Protein AF-A0A2T7FDK3-F1 (afdb_monomer)

Solvent-accessible surface area (backbone atoms only — not comparable to full-atom values): 8944 Å² total; per-residue (Å²): 128,71,68,65,55,54,58,57,53,61,53,62,78,66,77,66,85,53,75,89,63,32,64,62,38,48,55,38,38,76,74,64,78,40,54,59,31,57,41,79,45,80,22,86,80,38,45,40,26,82,87,35,48,58,89,26,46,82,34,44,30,33,55,63,69,87,43,97,93,44,80,64,92,75,55,74,66,38,38,27,38,30,49,33,87,91,45,76,92,41,74,41,77,30,32,31,69,43,48,39,71,40,73,49,77,64,93,49,89,85,52,79,69,48,66,38,52,82,70,28,30,35,38,35,62,62,23,80,86,55,54,63,94,77,40,91,27,26,94,68,64,46,77,33,56,74,71,38,29,45,49,104

Structure (mmCIF, N/CA/C/O backbone):
data_AF-A0A2T7FDK3-F1
#
_entry.id   AF-A0A2T7FDK3-F1
#
loop_
_atom_site.group_PDB
_atom_site.id
_atom_site.type_symbol
_atom_site.label_atom_id
_atom_site.label_alt_id
_atom_site.label_comp_id
_atom_site.label_asym_id
_atom_site.label_entity_id
_atom_site.label_seq_id
_atom_site.pdbx_PDB_ins_code
_atom_site.Cartn_x
_atom_site.Cartn_y
_atom_site.Cartn_z
_atom_site.occupancy
_atom_site.B_iso_or_equiv
_atom_site.auth_seq_id
_atom_site.auth_comp_id
_atom_site.auth_asym_id
_atom_site.auth_atom_id
_atom_site.pdbx_PDB_model_num
ATOM 1 N N . MET A 1 1 ? -11.348 14.655 -29.334 1.00 36.81 1 MET A N 1
ATOM 2 C CA . MET A 1 1 ? -11.388 13.448 -28.470 1.00 36.81 1 MET A CA 1
ATOM 3 C C . MET A 1 1 ? -10.970 12.126 -29.135 1.00 36.81 1 MET A C 1
ATOM 5 O O . MET A 1 1 ? -10.692 11.197 -28.395 1.00 36.81 1 MET A O 1
ATOM 9 N N . ARG A 1 2 ? -10.864 11.979 -30.469 1.00 28.67 2 ARG A N 1
ATOM 10 C CA . ARG A 1 2 ? -10.559 10.662 -31.087 1.00 28.67 2 ARG A CA 1
ATOM 11 C C . ARG A 1 2 ? -9.069 10.305 -31.231 1.00 28.67 2 ARG A C 1
ATOM 13 O O . ARG A 1 2 ? -8.739 9.132 -31.308 1.00 28.67 2 ARG A O 1
ATOM 20 N N . TYR A 1 3 ? -8.166 11.285 -31.204 1.00 33.69 3 TYR A N 1
ATOM 21 C CA . TYR A 1 3 ? -6.731 11.050 -31.435 1.00 33.69 3 TYR A CA 1
ATOM 22 C C . TYR A 1 3 ? -6.008 10.411 -30.229 1.00 33.69 3 TYR A C 1
ATOM 24 O O . TYR A 1 3 ? -5.164 9.537 -30.393 1.00 33.69 3 TYR A O 1
ATOM 32 N N . SER 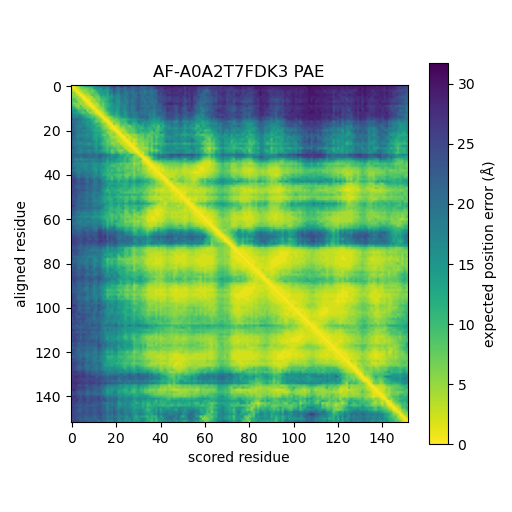A 1 4 ? -6.399 10.783 -29.004 1.00 39.50 4 SER A N 1
ATOM 33 C CA . SER A 1 4 ? -5.779 10.294 -27.756 1.00 39.50 4 SER A CA 1
ATOM 34 C C . SER A 1 4 ? -6.071 8.812 -27.471 1.00 39.50 4 SER A C 1
ATOM 36 O O . SER A 1 4 ? -5.193 8.076 -27.015 1.00 39.50 4 SER A O 1
ATOM 38 N N . ALA A 1 5 ? -7.280 8.349 -27.809 1.00 40.47 5 ALA A N 1
ATOM 39 C CA . ALA A 1 5 ? -7.666 6.952 -27.633 1.00 40.47 5 ALA A CA 1
ATOM 40 C C . ALA A 1 5 ? -6.875 6.029 -28.571 1.00 40.47 5 ALA A C 1
ATOM 42 O O . ALA A 1 5 ? -6.378 5.001 -28.131 1.00 40.47 5 ALA A O 1
ATOM 43 N N . VAL A 1 6 ? -6.687 6.428 -29.835 1.00 41.41 6 VAL A N 1
ATOM 44 C CA . VAL A 1 6 ? -5.997 5.604 -30.841 1.00 41.41 6 VAL A CA 1
ATOM 45 C C . VAL A 1 6 ? -4.508 5.464 -30.528 1.00 41.41 6 VAL A C 1
ATOM 47 O O . VAL A 1 6 ? -3.974 4.370 -30.660 1.00 41.41 6 VAL A O 1
ATOM 50 N N . VAL A 1 7 ? -3.838 6.522 -30.061 1.00 48.25 7 VAL A N 1
ATOM 51 C CA . VAL A 1 7 ? -2.410 6.451 -29.690 1.00 48.25 7 VAL A CA 1
ATOM 52 C C . VAL A 1 7 ? -2.202 5.611 -28.425 1.00 48.25 7 VAL A C 1
ATOM 54 O O . VAL A 1 7 ? -1.266 4.815 -28.369 1.00 48.25 7 VAL A O 1
ATOM 57 N N . SER A 1 8 ? -3.102 5.735 -27.443 1.00 45.25 8 SER A N 1
ATOM 58 C CA . SER A 1 8 ? -3.074 4.916 -26.223 1.00 45.25 8 SER A CA 1
ATOM 59 C C . SER A 1 8 ? -3.345 3.433 -26.520 1.00 45.25 8 SER A C 1
ATOM 61 O O . SER A 1 8 ? -2.637 2.574 -26.005 1.00 45.25 8 SER A O 1
ATOM 63 N N . PHE A 1 9 ? -4.293 3.127 -27.416 1.00 37.47 9 PHE A N 1
ATOM 64 C CA . PHE A 1 9 ? -4.577 1.756 -27.867 1.00 37.47 9 PHE A CA 1
ATOM 65 C C . PHE A 1 9 ? -3.435 1.145 -28.686 1.00 37.47 9 PHE A C 1
ATOM 67 O O . PHE A 1 9 ? -3.147 -0.040 -28.542 1.00 37.47 9 PHE A O 1
ATOM 74 N N . LYS A 1 10 ? -2.761 1.941 -29.530 1.00 32.81 10 LYS A N 1
ATOM 75 C CA . LYS A 1 10 ? -1.661 1.450 -30.376 1.00 32.81 10 LYS A CA 1
ATOM 76 C C . LYS A 1 10 ? -0.444 1.002 -29.561 1.00 32.81 10 LYS A C 1
ATOM 78 O O . LYS A 1 10 ? 0.243 0.087 -29.984 1.00 32.81 10 LYS A O 1
ATOM 83 N N . ARG A 1 11 ? -0.200 1.622 -28.398 1.00 44.84 11 ARG A N 1
ATOM 84 C CA . ARG A 1 11 ? 0.867 1.222 -27.462 1.00 44.84 11 ARG A CA 1
ATOM 85 C C . ARG A 1 11 ? 0.530 -0.032 -26.655 1.00 44.84 11 ARG A C 1
ATOM 87 O O . ARG A 1 11 ? 1.434 -0.780 -26.316 1.00 44.84 11 ARG A O 1
ATOM 94 N N . TYR A 1 12 ? -0.751 -0.273 -26.376 1.00 39.56 12 TYR A N 1
ATOM 95 C CA . TYR A 1 12 ? -1.196 -1.453 -25.627 1.00 39.56 12 TYR A CA 1
ATOM 96 C C . TYR A 1 12 ? -1.006 -2.766 -26.395 1.00 39.56 12 TYR A C 1
ATOM 98 O O . TYR A 1 12 ? -0.716 -3.790 -25.789 1.00 39.56 12 TYR A O 1
ATOM 106 N N . TYR A 1 13 ? -1.144 -2.734 -27.724 1.00 38.97 13 TYR A N 1
ATOM 107 C CA . TYR A 1 13 ? -0.977 -3.921 -28.571 1.00 38.97 13 TYR A CA 1
ATOM 108 C C . TYR A 1 13 ? 0.474 -4.413 -28.680 1.00 38.97 13 TYR A C 1
ATOM 110 O O . TYR A 1 13 ? 0.678 -5.567 -29.037 1.00 38.97 13 TYR A O 1
ATOM 118 N N . ASP A 1 14 ? 1.458 -3.562 -28.376 1.00 48.59 14 ASP A N 1
ATOM 119 C CA . ASP A 1 14 ? 2.884 -3.867 -28.566 1.00 48.59 14 ASP A CA 1
ATOM 120 C C . ASP A 1 14 ? 3.570 -4.372 -27.280 1.00 48.59 14 ASP A C 1
ATOM 122 O O . ASP A 1 14 ? 4.761 -4.656 -27.281 1.00 48.59 14 ASP A O 1
ATOM 126 N N . GLY A 1 15 ? 2.829 -4.483 -26.166 1.00 49.25 15 GLY A N 1
ATOM 127 C CA . GLY A 1 15 ? 3.257 -5.142 -24.922 1.00 49.25 15 GLY A CA 1
ATOM 128 C C . GLY A 1 15 ? 4.386 -4.471 -24.123 1.00 49.25 15 GLY A C 1
ATOM 129 O O . GLY A 1 15 ? 4.488 -4.701 -22.921 1.00 49.25 15 GLY A O 1
ATOM 130 N N . GLU A 1 16 ? 5.204 -3.610 -24.730 1.00 46.47 16 GLU A N 1
ATOM 131 C CA . GLU A 1 16 ? 6.387 -3.030 -24.090 1.00 46.47 16 GLU A CA 1
ATOM 132 C C . GLU A 1 16 ? 6.267 -1.515 -23.886 1.00 46.47 16 GLU A C 1
ATOM 134 O O . GLU A 1 16 ? 6.518 -0.697 -24.775 1.00 46.47 16 GLU A O 1
ATOM 139 N N . ILE A 1 17 ? 5.949 -1.109 -22.654 1.00 53.16 17 ILE A N 1
ATOM 140 C CA . ILE A 1 17 ? 6.094 0.288 -22.233 1.00 53.16 17 ILE A CA 1
ATOM 141 C C . ILE A 1 17 ? 7.553 0.512 -21.836 1.00 53.16 17 ILE A C 1
ATOM 143 O O . ILE A 1 17 ? 8.005 0.107 -20.766 1.00 53.16 17 ILE A O 1
ATOM 147 N N . ARG A 1 18 ? 8.314 1.177 -22.708 1.00 52.59 18 ARG A N 1
ATOM 148 C CA . ARG A 1 18 ? 9.739 1.457 -22.472 1.00 52.59 18 ARG A CA 1
ATOM 149 C C . ARG A 1 18 ? 9.919 2.464 -21.330 1.00 52.59 18 ARG A C 1
ATOM 151 O O . ARG A 1 18 ? 9.221 3.471 -21.277 1.00 52.59 18 ARG A O 1
ATOM 158 N N . TYR A 1 19 ? 10.929 2.266 -20.476 1.00 53.12 19 TYR A N 1
ATOM 159 C CA . TYR A 1 19 ? 11.225 3.107 -19.294 1.00 53.12 19 TYR A CA 1
ATOM 160 C C . TYR A 1 19 ? 11.218 4.626 -19.565 1.00 53.12 19 TYR A C 1
ATOM 162 O O . TYR A 1 19 ? 10.669 5.407 -18.789 1.00 53.12 19 TYR A O 1
ATOM 170 N N . ARG A 1 20 ? 11.774 5.066 -20.704 1.00 54.69 20 ARG A N 1
ATOM 171 C CA . ARG A 1 20 ? 11.816 6.491 -21.097 1.00 54.69 20 ARG A CA 1
ATOM 172 C C . ARG A 1 20 ? 10.434 7.100 -21.369 1.00 54.69 20 ARG A C 1
ATOM 174 O O . ARG A 1 20 ? 10.301 8.318 -21.383 1.00 54.69 20 ARG A O 1
ATOM 181 N N . GLU A 1 21 ? 9.418 6.273 -21.585 1.00 57.47 21 GLU A N 1
ATOM 182 C CA . GLU A 1 21 ? 8.053 6.690 -21.904 1.00 57.47 21 GLU A CA 1
ATOM 183 C C . GLU A 1 21 ? 7.173 6.841 -20.645 1.00 57.47 21 GLU A C 1
ATOM 185 O O . GLU A 1 21 ? 6.075 7.380 -20.740 1.00 57.47 21 GLU A O 1
ATOM 190 N N . ILE A 1 22 ? 7.670 6.438 -19.466 1.00 56.78 22 ILE A N 1
ATOM 191 C CA . ILE A 1 22 ? 6.927 6.402 -18.191 1.00 56.78 22 ILE A CA 1
ATOM 192 C C . ILE A 1 22 ? 6.906 7.767 -17.485 1.00 56.78 22 ILE A C 1
ATOM 194 O O . ILE A 1 22 ? 5.866 8.195 -16.979 1.00 56.78 22 ILE A O 1
ATOM 198 N N . ALA A 1 23 ? 8.029 8.493 -17.481 1.00 57.81 23 ALA A N 1
ATOM 199 C CA . ALA 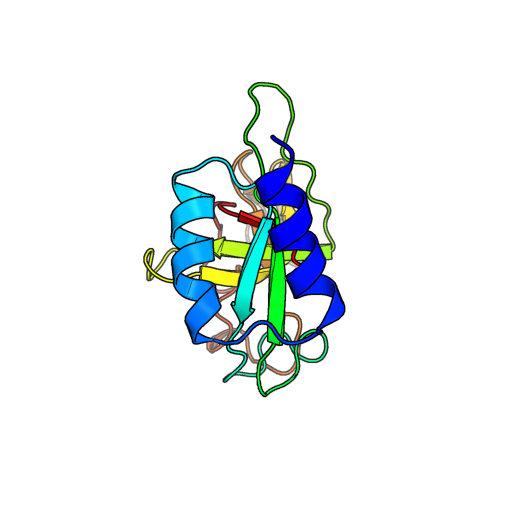A 1 23 ? 8.135 9.784 -16.791 1.00 57.81 23 ALA A CA 1
ATOM 200 C C . ALA A 1 23 ? 7.141 10.857 -17.305 1.00 57.81 23 ALA A C 1
ATOM 202 O O . ALA A 1 23 ? 6.493 11.503 -16.476 1.00 57.81 23 ALA A O 1
ATOM 203 N N . PRO A 1 24 ? 6.925 11.025 -18.629 1.00 56.91 24 PRO A N 1
ATOM 204 C CA . PRO A 1 24 ? 5.915 11.952 -19.148 1.00 56.91 24 PRO A CA 1
ATOM 205 C C . PRO A 1 24 ? 4.483 11.532 -18.779 1.00 56.91 24 PRO A C 1
ATOM 207 O O . PRO A 1 24 ? 3.640 12.381 -18.495 1.00 56.91 24 PRO A O 1
ATOM 210 N N . CYS A 1 25 ? 4.203 10.222 -18.728 1.00 56.91 25 CYS A N 1
ATOM 211 C CA . CYS A 1 25 ? 2.891 9.698 -18.344 1.00 56.91 25 CYS A CA 1
ATOM 212 C C . CYS A 1 25 ? 2.521 10.057 -16.901 1.00 56.91 25 CYS A C 1
ATOM 214 O O . CYS A 1 25 ? 1.368 10.400 -16.646 1.00 56.91 25 CYS A O 1
ATOM 216 N N . PHE A 1 26 ? 3.487 10.030 -15.980 1.00 59.41 26 PHE A N 1
ATOM 217 C CA . PHE A 1 26 ? 3.265 10.414 -14.585 1.00 59.41 26 PHE A CA 1
ATOM 218 C C . PHE A 1 26 ? 2.984 11.913 -14.424 1.00 59.41 26 PHE A C 1
ATOM 220 O O . PHE A 1 26 ? 2.071 12.289 -13.689 1.00 59.41 26 PHE A O 1
ATOM 227 N N . HIS A 1 27 ? 3.700 12.779 -15.148 1.00 56.28 27 HIS A N 1
ATOM 228 C CA . HIS A 1 27 ? 3.425 14.219 -15.137 1.00 56.28 27 HIS A CA 1
ATOM 229 C C . HIS A 1 27 ? 1.988 14.526 -15.600 1.00 56.28 27 HIS A C 1
ATOM 231 O O . HIS A 1 27 ? 1.255 15.246 -14.917 1.00 56.28 27 HIS A O 1
ATOM 237 N N . ASP A 1 28 ? 1.545 13.932 -16.711 1.00 58.81 28 ASP A N 1
ATOM 238 C CA . ASP A 1 28 ? 0.185 14.116 -17.242 1.00 58.81 28 ASP A CA 1
ATOM 239 C C . ASP A 1 28 ? -0.905 13.515 -16.335 1.00 58.81 28 ASP A C 1
ATOM 241 O O . ASP A 1 28 ? -2.033 14.005 -16.292 1.00 58.81 28 ASP A O 1
ATOM 245 N N . PHE A 1 29 ? -0.590 12.456 -15.591 1.00 61.44 29 PHE A N 1
ATOM 246 C CA . PHE A 1 29 ? -1.496 11.829 -14.625 1.00 61.44 29 PHE A CA 1
ATOM 247 C C . PHE A 1 29 ? -1.782 12.733 -13.415 1.00 61.44 29 PHE A C 1
ATOM 249 O O . PHE A 1 29 ? -2.920 12.835 -12.934 1.00 61.44 29 PHE A O 1
ATOM 256 N N . PHE A 1 30 ? -0.767 13.462 -12.944 1.00 59.38 30 PHE A N 1
ATOM 257 C CA . PHE A 1 30 ? -0.944 14.439 -11.872 1.00 59.38 30 PHE A CA 1
ATOM 258 C C . PHE A 1 30 ? -1.525 15.774 -12.365 1.00 59.38 30 PHE A C 1
ATOM 260 O O . PHE A 1 30 ? -2.339 16.348 -11.643 1.00 59.38 30 PHE A O 1
ATOM 267 N N . SER A 1 31 ? -1.196 16.226 -13.585 1.00 57.72 31 SER A N 1
ATOM 268 C CA . SER A 1 31 ? -1.535 17.577 -14.081 1.00 57.72 31 SER A CA 1
ATOM 269 C C . SER A 1 31 ? -2.663 17.671 -15.128 1.00 57.72 31 SER A C 1
ATOM 271 O O . SER A 1 31 ? -3.301 18.716 -15.213 1.00 57.72 31 SER A O 1
ATOM 273 N N . GLN A 1 32 ? -2.950 16.622 -15.915 1.00 53.19 32 GLN A N 1
ATOM 274 C CA . GLN A 1 32 ? -3.802 16.700 -17.124 1.00 53.19 32 GLN A CA 1
ATOM 275 C C . GLN A 1 32 ? -4.975 15.700 -17.163 1.00 53.19 32 GLN A C 1
ATOM 277 O O . GLN A 1 32 ? -5.458 15.329 -18.233 1.00 53.19 32 GLN A O 1
ATOM 282 N N . GLY A 1 33 ? -5.468 15.246 -16.008 1.00 58.28 33 GLY A N 1
ATOM 283 C CA . GLY A 1 33 ? -6.719 14.477 -15.942 1.00 58.28 33 GLY A CA 1
ATOM 284 C C . GLY A 1 33 ? -6.672 13.064 -16.545 1.00 58.28 33 GLY A C 1
ATOM 285 O O . GLY A 1 33 ? -7.724 12.443 -16.694 1.00 58.28 33 GLY A O 1
ATOM 286 N N . LYS A 1 34 ? -5.488 12.519 -16.872 1.00 63.69 34 LYS A N 1
ATOM 287 C CA . LYS A 1 34 ? -5.358 11.092 -17.212 1.00 63.69 34 LYS A CA 1
ATOM 288 C C . LYS A 1 34 ? -5.666 10.246 -15.974 1.00 63.69 34 LYS A C 1
ATOM 290 O O . LYS A 1 34 ? -5.086 10.453 -14.912 1.00 63.69 34 LYS A O 1
ATOM 295 N N . LEU A 1 35 ? -6.587 9.295 -16.129 1.00 68.75 35 LEU A N 1
ATOM 296 C CA . LEU A 1 35 ? -7.057 8.414 -15.054 1.00 68.75 35 LEU A CA 1
ATOM 297 C C . LEU A 1 35 ? -6.202 7.161 -14.884 1.00 68.75 35 LEU A C 1
ATOM 299 O O . LEU A 1 35 ? -6.394 6.443 -13.914 1.00 68.75 35 LEU A O 1
ATOM 303 N N . THR A 1 36 ? -5.282 6.884 -15.804 1.00 72.88 36 THR A N 1
ATOM 304 C CA . THR A 1 36 ? -4.401 5.714 -15.770 1.00 72.88 36 THR A CA 1
ATOM 305 C C . THR A 1 36 ? -3.019 6.091 -16.293 1.00 72.88 36 THR A C 1
ATOM 307 O O . THR A 1 36 ? -2.906 6.850 -17.261 1.00 72.88 36 THR A O 1
ATOM 310 N N . ALA A 1 37 ? -1.967 5.569 -15.671 1.00 74.31 37 ALA A N 1
ATOM 311 C CA . ALA A 1 37 ? -0.588 5.734 -16.110 1.00 74.31 37 ALA A CA 1
ATOM 312 C C . ALA A 1 37 ? 0.222 4.474 -15.815 1.00 74.31 37 ALA A C 1
ATOM 314 O O . ALA A 1 37 ? 0.023 3.825 -14.795 1.00 74.31 37 ALA A O 1
ATOM 315 N N . ALA A 1 38 ? 1.161 4.146 -16.697 1.00 76.19 38 ALA A N 1
ATOM 316 C CA . ALA A 1 38 ? 2.142 3.115 -16.403 1.00 76.19 38 ALA A CA 1
ATOM 317 C C . ALA A 1 38 ? 3.140 3.633 -15.363 1.00 76.19 38 ALA A C 1
ATOM 319 O O . ALA A 1 38 ? 3.587 4.776 -15.460 1.00 76.19 38 ALA A O 1
ATOM 320 N N . TYR A 1 39 ? 3.494 2.795 -14.396 1.00 78.69 39 TYR A N 1
ATOM 321 C CA . TYR A 1 39 ? 4.517 3.031 -13.385 1.00 78.69 39 TYR A CA 1
ATOM 322 C C . TYR A 1 39 ? 5.538 1.903 -13.443 1.00 78.69 39 TYR A C 1
ATOM 324 O O . TYR A 1 39 ? 5.170 0.735 -13.523 1.00 78.69 39 TYR A O 1
ATOM 332 N N . TRP A 1 40 ? 6.822 2.238 -13.370 1.00 82.19 40 TRP A N 1
ATOM 333 C CA . TRP A 1 40 ? 7.847 1.219 -13.192 1.00 82.19 40 TRP A CA 1
ATOM 334 C C . TRP A 1 40 ? 8.056 0.962 -11.702 1.00 82.19 40 TRP A C 1
ATOM 336 O O . TRP A 1 40 ? 8.589 1.813 -10.986 1.00 82.19 40 TRP A O 1
ATOM 346 N N . CYS A 1 41 ? 7.637 -0.212 -11.235 1.00 78.75 41 CYS A N 1
ATOM 347 C CA . CYS A 1 41 ? 7.871 -0.643 -9.868 1.00 78.75 41 CYS A CA 1
ATOM 348 C C . CYS A 1 41 ? 9.235 -1.330 -9.775 1.00 78.75 41 CYS A C 1
ATOM 350 O O . CYS A 1 41 ? 9.425 -2.436 -10.277 1.00 78.75 41 CYS A O 1
ATOM 352 N N . HIS A 1 42 ? 10.183 -0.683 -9.099 1.00 75.75 42 HIS A N 1
ATOM 353 C CA . HIS A 1 42 ? 11.440 -1.319 -8.721 1.00 75.75 42 HIS A CA 1
ATOM 354 C C . HIS A 1 42 ? 11.213 -2.234 -7.512 1.00 75.75 42 HIS A C 1
ATOM 356 O O . HIS A 1 42 ? 10.885 -1.747 -6.433 1.00 75.75 42 HIS A O 1
ATOM 362 N N . ASN A 1 43 ? 11.456 -3.539 -7.658 1.00 72.50 43 ASN A N 1
ATOM 363 C CA . ASN A 1 43 ? 11.302 -4.509 -6.568 1.00 72.50 43 ASN A CA 1
ATOM 364 C C . ASN A 1 43 ? 12.650 -5.010 -6.018 1.00 72.50 43 ASN A C 1
ATOM 366 O O . ASN A 1 43 ? 12.815 -6.181 -5.693 1.00 72.50 43 ASN A O 1
ATOM 370 N N . VAL A 1 44 ? 13.627 -4.106 -5.876 1.00 67.69 44 VAL A N 1
ATOM 371 C CA . VAL A 1 44 ? 15.025 -4.425 -5.498 1.00 67.69 44 VAL A CA 1
ATOM 372 C C . VAL A 1 44 ? 15.123 -5.225 -4.191 1.00 67.69 44 VAL A C 1
ATOM 374 O O . VAL A 1 44 ? 16.040 -6.019 -3.997 1.00 67.69 44 VAL A O 1
ATOM 377 N N . ARG A 1 45 ? 14.172 -5.022 -3.276 1.00 72.19 45 ARG A N 1
ATOM 378 C CA . ARG A 1 45 ? 14.126 -5.675 -1.960 1.00 72.19 45 ARG A CA 1
ATOM 379 C C . ARG A 1 45 ? 13.123 -6.823 -1.878 1.00 72.19 45 ARG A C 1
ATOM 381 O O . ARG A 1 45 ? 12.887 -7.327 -0.787 1.00 72.19 45 ARG A O 1
ATOM 388 N N . HIS A 1 46 ? 12.563 -7.243 -3.012 1.00 83.19 46 HIS A N 1
ATOM 389 C CA . HIS A 1 46 ? 11.576 -8.318 -3.098 1.00 83.19 46 HIS A CA 1
ATOM 390 C C . HIS A 1 46 ? 10.347 -8.079 -2.209 1.00 83.19 46 HIS A C 1
ATOM 392 O O . HIS A 1 46 ? 9.718 -9.034 -1.777 1.00 83.19 46 HIS A O 1
ATOM 398 N N . GLU A 1 47 ? 10.004 -6.826 -1.904 1.00 84.06 47 GLU A N 1
ATOM 399 C CA . GLU A 1 47 ? 8.948 -6.469 -0.946 1.00 84.06 47 GLU A CA 1
ATOM 400 C C . GLU A 1 47 ? 7.576 -6.960 -1.420 1.00 84.06 47 GLU A C 1
ATOM 402 O O . GLU A 1 47 ? 6.773 -7.439 -0.625 1.00 84.06 47 GLU A O 1
ATOM 407 N N . MET A 1 48 ? 7.333 -6.902 -2.729 1.00 86.62 48 MET A N 1
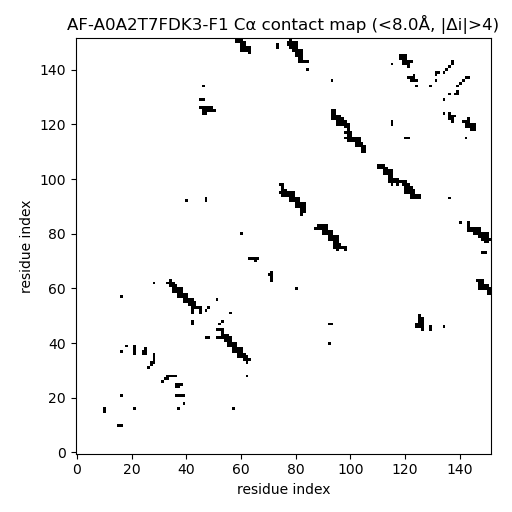ATOM 408 C CA . MET A 1 48 ? 6.073 -7.331 -3.336 1.00 86.62 48 MET A CA 1
ATOM 409 C C . MET A 1 48 ? 6.151 -8.723 -3.976 1.00 86.62 48 MET A C 1
ATOM 411 O O . MET A 1 48 ? 5.264 -9.085 -4.739 1.00 86.62 48 MET A O 1
ATOM 415 N N . ALA A 1 49 ? 7.192 -9.516 -3.701 1.00 86.62 49 ALA A N 1
ATOM 416 C CA . ALA A 1 49 ? 7.242 -10.897 -4.183 1.00 86.62 49 ALA A CA 1
ATOM 417 C C . ALA A 1 49 ? 6.199 -11.775 -3.447 1.00 86.62 49 ALA A C 1
ATOM 419 O O . ALA A 1 49 ? 6.027 -11.604 -2.240 1.00 86.62 49 ALA A O 1
ATOM 420 N N . PRO A 1 50 ? 5.516 -12.722 -4.124 1.00 84.88 50 PRO A N 1
ATOM 421 C CA . PRO A 1 50 ? 5.683 -13.110 -5.528 1.00 84.88 50 PRO A CA 1
ATOM 422 C C . PRO A 1 50 ? 4.866 -12.270 -6.526 1.00 84.88 50 PRO A C 1
ATOM 424 O O . PRO A 1 50 ? 5.042 -12.443 -7.726 1.00 84.88 50 PRO A O 1
ATOM 427 N N . THR A 1 51 ? 3.988 -11.379 -6.058 1.00 85.38 51 THR A N 1
ATOM 428 C CA . THR A 1 51 ? 3.089 -10.565 -6.900 1.00 85.38 51 THR A CA 1
ATOM 429 C C . THR A 1 51 ? 3.840 -9.737 -7.941 1.00 85.38 51 THR A C 1
ATOM 431 O O . THR A 1 51 ? 3.402 -9.619 -9.080 1.00 85.38 51 THR A O 1
ATOM 434 N N . ILE A 1 52 ? 4.991 -9.183 -7.563 1.00 83.56 52 ILE A N 1
ATOM 435 C CA . ILE A 1 52 ? 5.936 -8.528 -8.465 1.00 83.56 52 ILE A CA 1
ATOM 436 C C . ILE A 1 52 ? 7.249 -9.308 -8.389 1.00 83.56 52 ILE A C 1
ATOM 438 O O . ILE A 1 52 ? 7.759 -9.571 -7.297 1.00 83.56 52 ILE A O 1
ATOM 442 N N . HIS A 1 53 ? 7.812 -9.671 -9.541 1.00 78.62 53 HIS A N 1
ATOM 443 C CA . HIS A 1 53 ? 9.107 -10.351 -9.614 1.00 78.62 53 HIS A CA 1
ATOM 444 C C . HIS A 1 53 ? 10.249 -9.473 -9.070 1.00 78.62 53 HIS A C 1
ATOM 446 O O . HIS A 1 53 ? 10.110 -8.257 -8.935 1.00 78.62 53 HIS A O 1
ATOM 452 N N . SER A 1 54 ? 11.384 -10.093 -8.739 1.00 74.50 54 SER A N 1
ATOM 453 C CA . SER A 1 54 ? 12.595 -9.433 -8.214 1.00 74.50 54 SER A CA 1
ATOM 454 C C . SER A 1 54 ? 13.094 -8.286 -9.092 1.00 74.50 54 SER A C 1
ATOM 456 O O . SER A 1 54 ? 13.555 -7.259 -8.597 1.00 74.50 54 SER A O 1
ATOM 458 N N . ASP A 1 55 ? 12.936 -8.444 -10.402 1.00 80.19 55 ASP A N 1
ATOM 459 C CA . ASP A 1 55 ? 13.469 -7.526 -11.409 1.00 80.19 55 ASP A CA 1
ATOM 460 C C . ASP A 1 55 ? 12.574 -6.286 -11.592 1.00 80.19 55 ASP A C 1
ATOM 462 O O . ASP A 1 55 ? 12.904 -5.357 -12.331 1.00 80.19 55 ASP A O 1
ATOM 466 N N . GLY A 1 56 ? 11.459 -6.238 -10.854 1.00 82.38 56 GLY A N 1
ATOM 467 C CA . GLY A 1 56 ? 10.423 -5.228 -10.980 1.00 82.38 56 GLY A CA 1
ATOM 468 C C . GLY A 1 56 ? 9.397 -5.571 -12.055 1.00 82.38 56 GLY A C 1
ATOM 469 O O . GLY A 1 56 ? 9.419 -6.641 -12.660 1.00 82.38 56 GLY A O 1
ATOM 470 N N . ALA A 1 57 ? 8.463 -4.650 -12.265 1.00 83.12 57 ALA A N 1
ATOM 471 C CA . ALA A 1 57 ? 7.466 -4.750 -13.322 1.00 83.12 57 ALA A CA 1
ATOM 472 C C . ALA A 1 57 ? 6.970 -3.361 -13.733 1.00 83.12 57 ALA A C 1
ATOM 474 O O . ALA A 1 57 ? 6.916 -2.433 -12.917 1.00 83.12 57 ALA A O 1
ATOM 475 N N . ALA A 1 58 ? 6.556 -3.234 -14.993 1.00 83.44 58 ALA A N 1
ATOM 476 C CA . ALA A 1 58 ? 5.697 -2.137 -15.411 1.00 83.44 58 ALA A CA 1
ATOM 477 C C . ALA A 1 58 ? 4.264 -2.456 -14.966 1.00 83.44 58 ALA A C 1
ATOM 479 O O . ALA A 1 58 ? 3.704 -3.464 -15.387 1.00 83.44 58 ALA A O 1
ATOM 480 N N . ILE A 1 59 ? 3.683 -1.608 -14.121 1.00 83.38 59 ILE A N 1
ATOM 481 C CA . ILE A 1 59 ? 2.315 -1.759 -13.611 1.00 83.38 59 ILE A CA 1
ATOM 482 C C . ILE A 1 59 ? 1.434 -0.625 -14.126 1.00 83.3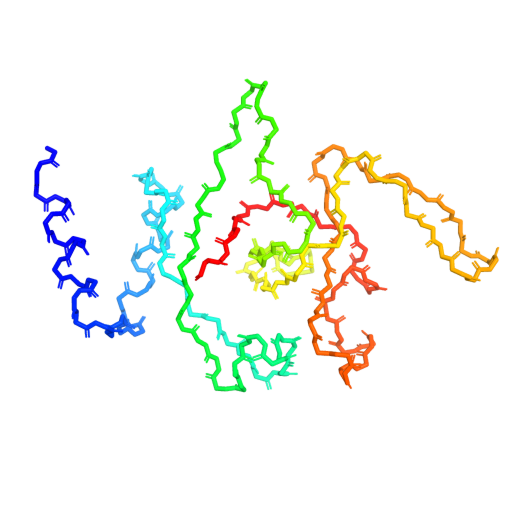8 59 ILE A C 1
ATOM 484 O O . ILE A 1 59 ? 1.904 0.506 -14.290 1.00 83.38 59 ILE A O 1
ATOM 488 N N . LEU A 1 60 ? 0.153 -0.901 -14.371 1.00 81.94 60 LEU A N 1
ATOM 489 C CA . LEU A 1 60 ? -0.803 0.136 -14.738 1.00 81.94 60 LEU A CA 1
ATOM 490 C C . LEU A 1 60 ? -1.477 0.680 -13.483 1.00 81.94 60 LEU A C 1
ATOM 492 O O . LEU A 1 60 ? -2.262 0.001 -12.839 1.00 81.94 60 LEU A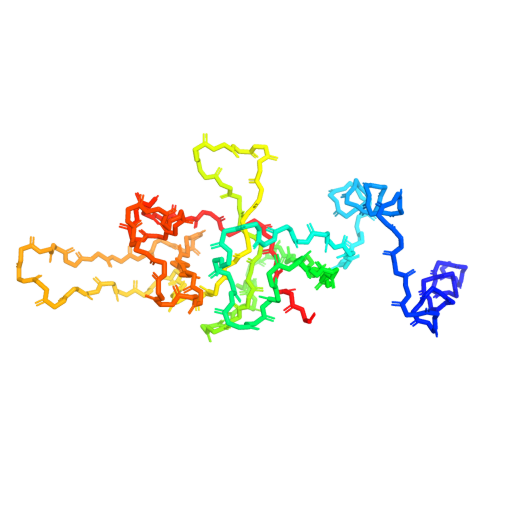 O 1
ATOM 496 N N . VAL A 1 61 ? -1.204 1.938 -13.165 1.00 81.50 61 VAL A N 1
ATOM 497 C CA . VAL A 1 61 ? -1.749 2.621 -11.994 1.00 81.50 61 VAL A CA 1
ATOM 498 C C . VAL A 1 61 ? -2.954 3.444 -12.408 1.00 81.50 61 VAL A C 1
ATOM 500 O O . VAL A 1 61 ? -2.855 4.333 -13.259 1.00 81.50 61 VAL A O 1
ATOM 503 N N . ARG A 1 62 ? -4.096 3.199 -11.770 1.00 80.31 62 ARG A N 1
ATOM 504 C CA . ARG A 1 62 ? -5.284 4.042 -11.918 1.00 80.31 62 ARG A CA 1
ATOM 505 C C . ARG A 1 62 ? -5.282 5.176 -10.887 1.00 80.31 62 ARG A C 1
ATOM 507 O O . ARG A 1 62 ? -4.848 5.020 -9.751 1.00 80.31 62 ARG A O 1
ATOM 514 N N . LYS A 1 63 ? -5.752 6.363 -11.271 1.00 75.19 63 LYS A N 1
ATOM 515 C CA . LYS A 1 63 ? -5.966 7.495 -10.367 1.00 75.19 63 LYS A CA 1
ATOM 516 C C . LYS A 1 63 ? -7.290 7.304 -9.669 1.00 75.19 63 LYS A C 1
ATOM 518 O O . LYS A 1 63 ? -8.325 7.128 -10.315 1.00 75.19 63 LYS A O 1
ATOM 523 N N . LEU A 1 64 ? -7.262 7.438 -8.355 1.00 72.56 64 LEU A N 1
ATOM 524 C CA . LEU A 1 64 ? -8.480 7.621 -7.603 1.00 72.56 64 LEU A CA 1
ATOM 525 C C . LEU A 1 64 ? -8.925 9.067 -7.698 1.00 72.56 64 LEU A C 1
ATOM 527 O O . LEU A 1 64 ? -8.201 9.982 -7.310 1.00 72.56 64 LEU A O 1
ATOM 531 N N . LEU A 1 65 ? -10.130 9.269 -8.212 1.00 65.94 65 LEU A N 1
ATOM 532 C CA . LEU A 1 65 ? -10.774 10.562 -8.108 1.00 65.94 65 LEU A CA 1
ATOM 533 C C . LEU A 1 65 ? -11.390 10.659 -6.720 1.00 65.94 65 LEU A C 1
ATOM 535 O O . LEU A 1 65 ? -12.311 9.913 -6.394 1.00 65.94 65 LEU A O 1
ATOM 539 N N . HIS A 1 66 ? -10.871 11.580 -5.916 1.00 59.78 66 HIS A N 1
ATOM 540 C CA . HIS A 1 66 ? -11.521 11.973 -4.679 1.00 59.78 66 HIS A CA 1
ATOM 541 C C . HIS A 1 66 ? -12.763 12.785 -5.058 1.00 59.78 66 HIS A C 1
ATOM 543 O O . HIS A 1 66 ? -12.654 13.935 -5.485 1.00 59.78 66 HIS A O 1
ATOM 549 N N . TYR A 1 67 ? -13.934 12.152 -5.013 1.00 52.50 67 TYR A N 1
ATOM 550 C CA . TYR A 1 67 ? -15.199 12.819 -5.293 1.00 52.50 67 TYR A CA 1
ATOM 551 C C . TYR A 1 67 ? -15.874 13.138 -3.957 1.00 52.50 67 TYR A C 1
ATOM 553 O O . TYR A 1 67 ? -16.035 12.222 -3.145 1.00 52.50 67 TYR A O 1
ATOM 561 N N . PRO A 1 68 ? -16.285 14.393 -3.702 1.00 46.53 68 PRO A N 1
ATOM 562 C CA . PRO A 1 68 ? -17.049 14.705 -2.504 1.00 46.53 68 PRO A CA 1
ATOM 563 C C . PRO A 1 68 ? -18.318 13.843 -2.529 1.00 46.53 68 PRO A C 1
ATOM 565 O O . PRO A 1 68 ? -19.126 13.956 -3.447 1.00 46.53 68 PRO A O 1
ATOM 568 N N . ASN A 1 69 ? -18.455 12.945 -1.549 1.00 47.62 69 ASN A N 1
ATOM 569 C CA . ASN A 1 69 ? -19.554 11.978 -1.374 1.00 47.62 69 ASN A CA 1
ATOM 570 C C . ASN A 1 69 ? -19.446 10.630 -2.113 1.00 47.62 69 ASN A C 1
ATOM 572 O O . ASN A 1 69 ? -20.408 9.864 -2.089 1.00 47.62 69 ASN A O 1
ATOM 576 N N . ASN A 1 70 ? -18.315 10.289 -2.735 1.00 50.84 70 ASN A N 1
ATOM 577 C CA . ASN A 1 70 ? -18.066 8.909 -3.164 1.00 50.84 70 ASN A CA 1
ATOM 578 C C . ASN A 1 70 ? -16.729 8.458 -2.576 1.00 50.84 70 ASN A C 1
ATOM 580 O O . ASN A 1 70 ? -15.687 8.896 -3.077 1.00 50.84 70 ASN A O 1
ATOM 584 N N . PRO A 1 71 ? -16.735 7.643 -1.502 1.00 54.62 71 PRO A N 1
ATOM 585 C CA . PRO A 1 71 ? -15.500 7.117 -0.967 1.00 54.62 71 PRO A CA 1
ATOM 586 C C . PRO A 1 71 ? -14.803 6.359 -2.085 1.00 54.62 71 PRO A C 1
ATOM 588 O O . PRO A 1 71 ? -15.395 5.577 -2.833 1.00 54.62 71 PRO A O 1
ATOM 591 N N . THR A 1 72 ? -13.532 6.671 -2.225 1.00 61.75 72 THR A N 1
ATOM 592 C CA . THR A 1 72 ? -12.612 6.025 -3.129 1.00 61.75 72 THR A CA 1
ATOM 593 C C . THR A 1 72 ? -12.794 4.511 -3.070 1.00 61.75 72 THR A C 1
ATOM 595 O O . THR A 1 72 ? -12.526 3.910 -2.035 1.00 61.75 72 THR A O 1
ATOM 598 N N . ARG A 1 73 ? -13.311 3.897 -4.145 1.00 69.81 73 ARG A N 1
ATOM 599 C CA . ARG A 1 73 ? -13.591 2.453 -4.178 1.00 69.81 73 ARG A CA 1
ATOM 600 C C . ARG A 1 73 ? -12.283 1.678 -4.307 1.00 69.81 73 ARG A C 1
ATOM 602 O O . ARG A 1 73 ? -11.877 1.340 -5.413 1.00 69.81 73 ARG A O 1
ATOM 609 N N . VAL A 1 74 ? -11.635 1.469 -3.171 1.00 77.00 74 VAL A N 1
ATOM 610 C CA . VAL A 1 74 ? -10.545 0.515 -2.976 1.00 77.00 74 VAL A CA 1
ATOM 611 C C . VAL A 1 74 ? -11.023 -0.558 -2.013 1.00 77.00 74 VAL A C 1
ATOM 613 O O . VAL A 1 74 ? -11.793 -0.274 -1.092 1.00 77.00 74 VAL A O 1
ATOM 616 N N . PHE A 1 75 ? -10.583 -1.786 -2.237 1.00 82.88 75 PHE A N 1
ATOM 617 C CA . PHE A 1 75 ? -10.947 -2.937 -1.428 1.00 82.88 75 PHE A CA 1
ATOM 618 C C . PHE A 1 75 ? -9.713 -3.506 -0.740 1.00 82.88 75 PHE A C 1
ATOM 620 O O . PHE A 1 75 ? -8.604 -3.475 -1.275 1.00 82.88 75 PHE A O 1
ATOM 627 N N . VAL A 1 76 ? -9.905 -4.037 0.468 1.00 86.94 76 VAL A N 1
ATOM 628 C CA . VAL A 1 76 ? -8.856 -4.801 1.152 1.00 86.94 76 VAL A CA 1
ATOM 629 C C . VAL A 1 76 ? -8.377 -5.911 0.217 1.00 86.94 76 VAL A C 1
ATOM 631 O O . VAL A 1 76 ? -9.182 -6.652 -0.344 1.00 86.94 76 VAL A O 1
ATOM 634 N N . GLY A 1 77 ? -7.062 -5.996 0.037 1.00 86.62 77 GLY A N 1
ATOM 635 C CA . GLY A 1 77 ? -6.415 -6.869 -0.932 1.00 86.62 77 GLY A CA 1
ATOM 636 C C . GLY A 1 77 ? -5.925 -6.162 -2.196 1.00 86.62 77 GLY A C 1
ATOM 637 O O . GLY A 1 77 ? -5.052 -6.721 -2.855 1.00 86.62 77 GLY A O 1
ATOM 638 N N . ASP A 1 78 ? -6.387 -4.951 -2.519 1.00 87.56 78 ASP A N 1
ATOM 639 C CA . ASP A 1 78 ? -5.895 -4.202 -3.683 1.00 87.56 78 ASP A CA 1
ATOM 640 C C . ASP A 1 78 ? -4.406 -3.847 -3.543 1.00 87.56 78 ASP A C 1
ATOM 642 O O . ASP A 1 78 ? -3.925 -3.529 -2.453 1.00 87.56 78 ASP A O 1
ATOM 646 N N . VAL A 1 79 ? -3.661 -3.847 -4.652 1.00 88.75 79 VAL A N 1
ATOM 647 C CA . VAL A 1 79 ? -2.273 -3.360 -4.681 1.00 88.75 79 VAL A CA 1
ATOM 648 C C . VAL A 1 79 ? -2.279 -1.868 -4.981 1.00 88.75 79 VAL A C 1
ATOM 650 O O . VAL A 1 79 ? -2.624 -1.459 -6.079 1.00 88.75 79 VAL A O 1
ATOM 653 N N . VAL A 1 80 ? -1.888 -1.038 -4.025 1.00 86.81 80 VAL A N 1
ATOM 654 C CA . VAL A 1 80 ? -1.988 0.422 -4.100 1.00 86.81 80 VAL A CA 1
ATOM 655 C C . VAL A 1 80 ? -0.619 1.089 -4.176 1.00 86.81 80 VAL A C 1
ATOM 657 O O . VAL A 1 80 ? 0.376 0.587 -3.647 1.00 86.81 80 VAL A O 1
ATOM 660 N N . LEU A 1 81 ? -0.580 2.258 -4.819 1.00 85.94 81 LEU A N 1
ATOM 661 C CA . LEU A 1 81 ? 0.590 3.127 -4.858 1.00 85.94 81 LEU A CA 1
ATOM 662 C C . LEU A 1 81 ? 0.439 4.231 -3.799 1.00 85.94 81 LEU A C 1
ATOM 664 O O . LEU A 1 81 ? -0.276 5.215 -3.991 1.00 85.94 81 LEU A O 1
ATOM 668 N N . VAL A 1 82 ? 1.133 4.087 -2.673 1.00 81.06 82 VAL A N 1
ATOM 669 C CA . VAL A 1 82 ? 1.069 5.033 -1.550 1.00 81.06 82 VAL A CA 1
ATOM 670 C C . VAL A 1 82 ? 2.269 5.966 -1.526 1.00 81.06 82 VAL A C 1
ATOM 672 O O . VAL A 1 82 ? 3.368 5.619 -1.955 1.00 81.06 82 VAL A O 1
ATOM 675 N N . ARG A 1 83 ? 2.077 7.178 -1.005 1.00 79.25 83 ARG A N 1
ATOM 676 C CA . ARG A 1 83 ? 3.174 8.128 -0.806 1.00 79.25 83 ARG A CA 1
ATOM 677 C C . ARG A 1 83 ? 3.974 7.723 0.427 1.00 79.25 83 ARG A C 1
ATOM 679 O O . ARG A 1 83 ? 3.390 7.462 1.472 1.00 79.25 83 ARG A O 1
ATOM 686 N N . ASN A 1 84 ? 5.301 7.703 0.332 1.00 78.56 84 ASN A N 1
ATOM 687 C CA . ASN A 1 84 ? 6.138 7.401 1.487 1.00 78.56 84 ASN A CA 1
ATOM 688 C C . ASN A 1 84 ? 6.102 8.578 2.491 1.00 78.56 84 ASN A C 1
ATOM 690 O O . ASN A 1 84 ? 6.494 9.687 2.119 1.00 78.56 84 ASN A O 1
ATOM 694 N N . PRO A 1 85 ? 5.690 8.368 3.756 1.00 73.19 85 PRO A N 1
ATOM 695 C CA . PRO A 1 85 ? 5.602 9.437 4.749 1.00 73.19 85 PRO A CA 1
ATOM 696 C C . PRO A 1 85 ? 6.977 9.992 5.147 1.00 73.19 85 PRO A C 1
ATOM 698 O O . PRO A 1 85 ? 7.101 11.181 5.425 1.00 73.19 85 PRO A O 1
ATOM 701 N N . LYS A 1 86 ? 8.036 9.168 5.118 1.00 77.94 86 LYS A N 1
ATOM 702 C CA . LYS A 1 86 ? 9.414 9.598 5.423 1.00 77.94 86 LYS A CA 1
ATOM 703 C C . LYS A 1 86 ? 10.077 10.323 4.260 1.00 77.94 86 LYS A C 1
ATOM 705 O O . LYS A 1 86 ? 10.912 11.195 4.469 1.00 77.94 86 LYS A O 1
ATOM 710 N N . THR A 1 87 ? 9.738 9.937 3.032 1.00 77.56 87 THR A N 1
ATOM 711 C CA . THR A 1 87 ? 10.296 10.544 1.819 1.00 77.56 87 THR A CA 1
ATOM 712 C C . THR A 1 87 ? 9.181 10.861 0.826 1.00 77.56 87 THR A C 1
ATOM 714 O O . THR A 1 87 ? 8.922 10.091 -0.095 1.00 77.56 87 THR A O 1
ATOM 717 N N . PRO A 1 88 ? 8.514 12.018 0.975 1.00 71.19 88 PRO A N 1
ATOM 718 C CA . PRO A 1 88 ? 7.298 12.339 0.229 1.00 71.19 88 PRO A CA 1
ATOM 719 C C . PRO A 1 88 ? 7.478 12.460 -1.295 1.00 71.19 88 PRO A C 1
ATOM 721 O O . PRO A 1 88 ? 6.487 12.604 -2.011 1.00 71.19 88 PRO A O 1
ATOM 724 N N . SER A 1 89 ? 8.716 12.455 -1.796 1.00 71.06 89 SER A N 1
ATOM 725 C CA . SER A 1 89 ? 9.072 12.384 -3.220 1.00 71.06 89 SER A CA 1
ATOM 726 C C . SER A 1 89 ? 9.027 10.962 -3.795 1.00 71.06 89 SER A C 1
ATOM 728 O O . SER A 1 89 ? 9.088 10.800 -5.012 1.00 71.06 89 SER A O 1
ATOM 730 N N . HIS A 1 90 ? 8.934 9.938 -2.944 1.00 75.81 90 HIS A N 1
ATOM 731 C CA . HIS A 1 90 ? 8.914 8.533 -3.331 1.00 75.81 90 HIS A CA 1
ATOM 732 C C . HIS A 1 90 ? 7.556 7.894 -3.047 1.00 75.81 90 HIS A C 1
ATOM 734 O O . HIS A 1 90 ? 6.877 8.204 -2.065 1.00 75.81 90 HIS A O 1
ATOM 740 N N . TYR A 1 91 ? 7.187 6.963 -3.920 1.00 79.88 91 TYR A N 1
ATOM 741 C CA . TYR A 1 91 ? 5.987 6.153 -3.790 1.00 79.88 91 TYR A CA 1
ATOM 742 C C . TYR A 1 91 ? 6.373 4.709 -3.479 1.00 79.88 91 TYR A C 1
ATOM 744 O O . TYR A 1 91 ? 7.437 4.244 -3.889 1.00 79.88 91 TYR A O 1
ATOM 752 N N . LEU A 1 92 ? 5.509 4.016 -2.748 1.00 84.88 92 LEU A N 1
ATOM 753 C CA . LEU A 1 92 ? 5.637 2.607 -2.406 1.00 84.88 92 LEU A CA 1
ATOM 754 C C . LEU A 1 92 ? 4.455 1.853 -3.004 1.00 84.88 92 LEU A C 1
ATOM 756 O O . LEU A 1 92 ? 3.326 2.334 -2.960 1.00 84.88 92 LEU A O 1
ATOM 760 N N . VAL A 1 93 ? 4.716 0.662 -3.530 1.00 86.62 93 VAL A N 1
ATOM 761 C CA . VAL A 1 93 ? 3.672 -0.267 -3.972 1.00 86.62 93 VAL A CA 1
ATOM 762 C C . VAL A 1 93 ? 3.443 -1.272 -2.854 1.00 86.62 93 VAL A C 1
ATOM 764 O O . VAL A 1 93 ? 4.405 -1.899 -2.404 1.00 86.62 93 VAL A O 1
ATOM 767 N N . ARG A 1 94 ? 2.208 -1.379 -2.360 1.00 89.56 94 ARG A N 1
ATOM 768 C CA . ARG A 1 94 ? 1.847 -2.209 -1.199 1.00 89.56 94 ARG A CA 1
ATOM 769 C C . ARG A 1 94 ? 0.448 -2.788 -1.344 1.00 89.56 94 ARG A C 1
ATOM 771 O O . ARG A 1 94 ? -0.384 -2.203 -2.027 1.00 89.56 94 ARG A O 1
ATOM 778 N N . ARG A 1 95 ? 0.167 -3.899 -0.667 1.00 90.31 95 ARG A N 1
ATOM 779 C CA . ARG A 1 95 ? -1.184 -4.450 -0.570 1.00 90.31 95 ARG A CA 1
ATOM 780 C C . ARG A 1 95 ? -1.970 -3.756 0.532 1.00 90.31 95 ARG A C 1
ATOM 782 O O . ARG A 1 95 ? -1.476 -3.575 1.642 1.00 90.31 95 ARG A O 1
ATOM 789 N N . LEU A 1 96 ? -3.199 -3.373 0.224 1.00 90.06 96 LEU A N 1
ATOM 790 C CA . LEU A 1 96 ? -4.120 -2.746 1.155 1.00 90.06 96 LEU A CA 1
ATOM 791 C C . LEU A 1 96 ? -4.622 -3.781 2.166 1.00 90.06 96 LEU A C 1
ATOM 793 O O . LEU A 1 96 ? -5.243 -4.770 1.785 1.00 90.06 96 LEU A O 1
ATOM 797 N N . GLY A 1 97 ? -4.342 -3.563 3.448 1.00 89.25 97 GLY A N 1
ATOM 798 C CA . GLY A 1 97 ? -4.782 -4.423 4.549 1.00 89.25 97 GLY A CA 1
ATOM 799 C C . GLY A 1 97 ? -6.042 -3.911 5.245 1.00 89.25 97 GLY A C 1
ATOM 800 O O . GLY A 1 97 ? -6.874 -4.712 5.656 1.00 89.25 97 GLY A O 1
ATOM 801 N N . ALA A 1 98 ? -6.204 -2.590 5.347 1.00 88.81 98 ALA A N 1
ATOM 802 C CA . ALA A 1 98 ? -7.392 -1.959 5.919 1.00 88.81 98 ALA A CA 1
ATOM 803 C C . ALA A 1 98 ? -7.582 -0.528 5.393 1.00 88.81 98 ALA A C 1
ATOM 805 O O . ALA A 1 98 ? -6.646 0.101 4.889 1.00 88.81 98 ALA A O 1
ATOM 806 N N . ILE A 1 99 ? -8.805 -0.019 5.524 1.00 86.12 99 ILE A N 1
ATOM 807 C CA . ILE A 1 99 ? -9.224 1.324 5.104 1.00 86.12 99 ILE A CA 1
ATOM 808 C C . ILE A 1 99 ? -9.793 2.103 6.294 1.00 86.12 99 ILE A C 1
ATOM 810 O O . ILE A 1 99 ? -10.048 1.529 7.351 1.00 86.12 99 ILE A O 1
ATOM 814 N N . GLY A 1 100 ? -9.996 3.408 6.123 1.00 84.25 100 GLY A N 1
ATOM 815 C CA . GLY A 1 100 ? -10.594 4.265 7.143 1.00 84.25 100 GLY A CA 1
ATOM 816 C C . GLY A 1 100 ? -11.886 3.697 7.741 1.00 84.25 100 GLY A C 1
ATOM 817 O O . GLY A 1 100 ? -12.729 3.148 7.031 1.00 84.25 100 GLY A O 1
ATOM 818 N N . GLY A 1 101 ? -12.023 3.828 9.059 1.00 85.75 101 GLY A N 1
ATOM 819 C CA . GLY A 1 101 ? -13.115 3.257 9.846 1.00 85.75 101 GLY A CA 1
ATOM 820 C C . GLY A 1 101 ? -12.876 1.821 10.326 1.00 85.75 101 GLY A C 1
ATOM 821 O O . GLY A 1 101 ? -13.623 1.355 11.182 1.00 85.75 101 GLY A O 1
ATOM 822 N N . CYS A 1 102 ? -11.847 1.123 9.832 1.00 85.12 102 CYS A N 1
ATOM 823 C CA . CYS A 1 102 ? -11.442 -0.162 10.399 1.00 85.12 102 CYS A CA 1
ATOM 824 C C . CYS A 1 102 ? -10.737 0.032 11.749 1.00 8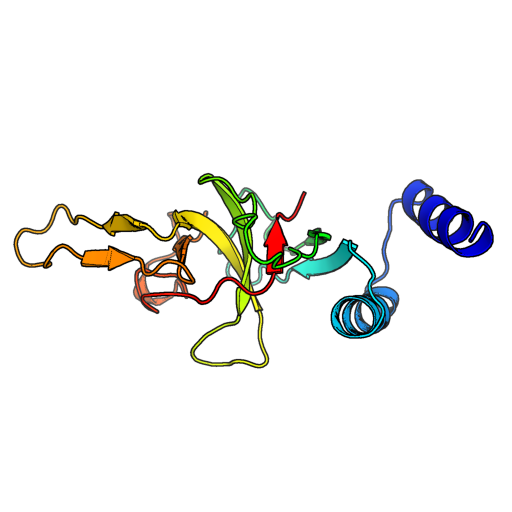5.12 102 CYS A C 1
ATOM 826 O O . CYS A 1 102 ? -9.860 0.890 11.884 1.00 85.12 102 CYS A O 1
ATOM 828 N N . GLU A 1 103 ? -11.101 -0.799 12.724 1.00 90.31 103 GLU A N 1
ATOM 829 C CA . GLU A 1 103 ? -10.370 -0.950 13.980 1.00 90.31 103 GLU A CA 1
ATOM 830 C C . GLU A 1 103 ? -9.200 -1.916 13.776 1.00 90.31 103 GLU A C 1
ATOM 832 O O . GLU A 1 103 ? -9.361 -3.024 13.258 1.00 90.31 103 GLU A O 1
ATOM 837 N N . MET A 1 104 ? -8.013 -1.472 14.166 1.00 88.62 104 MET A N 1
ATOM 838 C CA . MET A 1 104 ? -6.778 -2.232 14.115 1.00 88.62 104 MET A CA 1
ATOM 839 C C . MET A 1 104 ? -6.533 -2.843 15.488 1.00 88.62 104 MET A C 1
ATOM 841 O O . MET A 1 104 ? -6.446 -2.128 16.485 1.00 88.62 104 MET A O 1
ATOM 845 N N . VAL A 1 105 ? -6.415 -4.168 15.523 1.00 88.94 105 VAL A N 1
ATOM 846 C CA . VAL A 1 105 ? -6.231 -4.942 16.753 1.00 88.94 105 VAL A CA 1
ATOM 847 C C . VAL A 1 105 ? -5.002 -5.831 16.598 1.00 88.94 105 VAL A C 1
ATOM 849 O O . VAL A 1 105 ? -4.828 -6.487 15.568 1.00 88.94 105 VAL A O 1
ATOM 852 N N . SER A 1 106 ? -4.147 -5.840 17.617 1.00 86.62 106 SER A N 1
ATOM 853 C CA . SER A 1 106 ? -2.978 -6.716 17.704 1.00 86.62 106 SER A CA 1
ATOM 854 C C . SER A 1 106 ? -3.303 -7.961 18.525 1.00 86.62 106 SER A C 1
ATOM 856 O O . SER A 1 106 ? -4.206 -7.964 19.359 1.00 86.62 106 SER A O 1
ATOM 858 N N . THR A 1 107 ? -2.543 -9.030 18.305 1.00 88.00 107 THR A N 1
ATOM 859 C CA . THR A 1 107 ? -2.553 -10.196 19.200 1.00 88.00 107 THR A CA 1
ATOM 860 C C . THR A 1 107 ? -1.679 -9.988 20.437 1.00 88.00 107 THR A C 1
ATOM 862 O O . THR A 1 107 ? -1.748 -10.800 21.355 1.00 88.00 107 THR A O 1
ATOM 865 N N . ASP A 1 108 ? -0.819 -8.964 20.449 1.00 88.00 108 ASP A N 1
ATOM 866 C CA . ASP A 1 108 ? -0.065 -8.570 21.642 1.00 88.00 108 ASP A CA 1
ATOM 867 C C . ASP A 1 108 ? -0.957 -7.700 22.535 1.00 88.00 108 ASP A C 1
ATOM 869 O O . ASP A 1 108 ? -1.440 -6.652 22.115 1.00 88.00 108 ASP A O 1
ATOM 873 N N . GLU A 1 109 ? -1.161 -8.132 23.779 1.00 87.12 109 GLU A N 1
ATOM 874 C CA . GLU A 1 109 ? -1.996 -7.437 24.766 1.00 87.12 109 GLU A CA 1
ATOM 875 C C . GLU A 1 109 ? -1.456 -6.050 25.149 1.00 87.12 109 GLU A C 1
ATOM 877 O O . GLU A 1 109 ? -2.176 -5.252 25.746 1.00 87.12 109 GLU A O 1
ATOM 882 N N . LYS A 1 110 ? -0.184 -5.760 24.850 1.00 89.31 110 LYS A N 1
ATOM 883 C CA . LYS A 1 110 ? 0.441 -4.461 25.133 1.00 89.31 110 LYS A CA 1
ATOM 884 C C . LYS A 1 110 ? 0.131 -3.399 24.086 1.00 89.31 110 LYS A C 1
ATOM 886 O O . LYS A 1 110 ? 0.335 -2.219 24.366 1.00 89.31 110 LYS A O 1
ATOM 891 N N . ASP A 1 111 ? -0.296 -3.810 22.899 1.00 85.62 111 ASP A N 1
ATOM 892 C CA . ASP A 1 111 ? -0.608 -2.889 21.817 1.00 85.62 111 ASP A CA 1
ATOM 893 C C . ASP A 1 111 ? -2.049 -2.392 21.981 1.00 85.62 111 ASP A C 1
ATOM 895 O O . ASP A 1 111 ? -3.003 -3.171 21.974 1.00 85.62 111 ASP A O 1
ATOM 899 N N . GLU A 1 112 ? -2.219 -1.077 22.109 1.00 88.44 112 GLU A N 1
ATOM 900 C CA . GLU A 1 112 ? -3.547 -0.473 22.196 1.00 88.44 112 GLU A CA 1
ATOM 901 C C . GLU A 1 112 ? -4.255 -0.507 20.827 1.00 88.44 112 GLU A C 1
ATOM 903 O O . GLU A 1 112 ? -3.668 -0.090 19.820 1.00 88.44 112 GLU A O 1
ATOM 908 N N . PRO A 1 113 ? -5.520 -0.963 20.760 1.00 90.00 113 PRO A N 1
ATOM 909 C CA . PRO A 1 113 ? -6.321 -0.864 19.548 1.00 90.00 113 PRO A CA 1
ATOM 910 C C . PRO A 1 113 ? -6.544 0.588 19.125 1.00 90.00 113 PRO A C 1
ATOM 912 O O . PRO A 1 113 ? -6.695 1.485 19.957 1.00 90.00 113 PRO A O 1
ATOM 915 N N . PHE A 1 114 ? -6.636 0.821 17.819 1.00 89.75 114 PHE A N 1
ATOM 916 C CA . PHE A 1 114 ? -6.935 2.144 17.273 1.00 89.75 114 PHE A CA 1
ATOM 917 C C . PHE 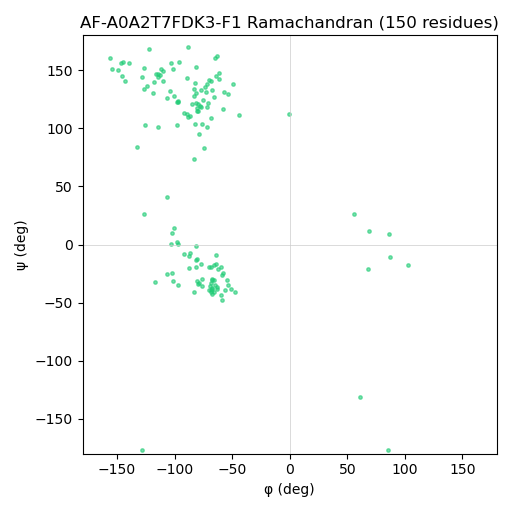A 1 114 ? -7.785 2.050 16.009 1.00 89.75 114 PHE A C 1
ATOM 919 O O . PHE A 1 114 ? -7.780 1.043 15.307 1.00 89.75 114 PHE A O 1
ATOM 926 N N . VAL A 1 115 ? -8.509 3.122 15.691 1.00 89.19 115 VAL A N 1
ATOM 927 C CA . VAL A 1 115 ? -9.351 3.204 14.489 1.00 89.19 115 VAL A CA 1
ATOM 928 C C . VAL A 1 115 ? -8.667 4.077 13.446 1.00 89.19 115 VAL A C 1
ATOM 930 O O . VAL A 1 115 ? -8.232 5.188 13.750 1.00 89.19 115 VAL A O 1
ATOM 933 N N . LEU A 1 116 ? -8.596 3.594 12.205 1.00 87.00 116 LEU A N 1
ATOM 934 C CA . LEU A 1 116 ? -8.063 4.374 11.088 1.00 87.00 116 LEU A CA 1
ATOM 935 C C . LEU A 1 116 ? -8.984 5.554 10.766 1.00 87.00 116 LEU A C 1
ATOM 937 O O . LEU A 1 116 ? -10.195 5.377 10.600 1.00 87.00 116 LEU A O 1
ATOM 941 N N . ALA A 1 117 ? -8.417 6.751 10.605 1.00 83.31 117 ALA A N 1
ATOM 942 C CA . ALA A 1 117 ? -9.183 7.901 10.141 1.00 83.31 117 ALA A CA 1
ATOM 943 C C . ALA A 1 117 ? -9.682 7.696 8.698 1.00 83.31 117 ALA A C 1
ATOM 945 O O . ALA A 1 117 ? -9.160 6.881 7.939 1.00 83.31 117 ALA A O 1
ATOM 946 N N . HIS A 1 118 ? -10.706 8.453 8.299 1.00 78.12 118 HIS A N 1
ATOM 947 C CA . HIS A 1 118 ? -11.394 8.282 7.012 1.00 78.12 118 HIS A CA 1
ATOM 948 C C . HIS A 1 118 ? -10.483 8.434 5.778 1.00 78.12 118 HIS A C 1
ATOM 950 O O . HIS A 1 118 ? -10.783 7.877 4.725 1.00 78.12 118 HIS A O 1
ATOM 956 N N . ASP A 1 119 ? -9.392 9.189 5.890 1.00 75.06 119 ASP A N 1
ATOM 957 C CA . ASP A 1 119 ? -8.404 9.440 4.837 1.00 75.06 119 ASP A CA 1
ATOM 958 C C . ASP A 1 119 ? -7.154 8.548 4.941 1.00 75.06 119 ASP A C 1
ATOM 960 O O . ASP A 1 119 ? -6.233 8.656 4.125 1.00 75.06 119 ASP A O 1
ATOM 964 N N . GLN A 1 120 ? -7.127 7.642 5.916 1.00 79.88 120 GLN A N 1
ATOM 965 C CA . GLN A 1 120 ? -5.996 6.770 6.188 1.00 79.88 120 GLN A CA 1
ATOM 9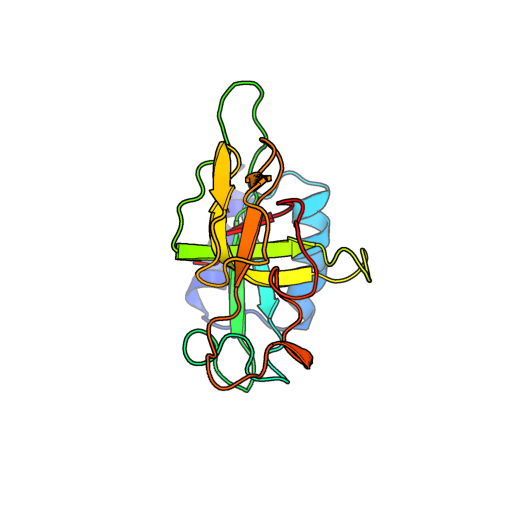66 C C . GLN A 1 120 ? -6.227 5.354 5.678 1.00 79.88 120 GLN A C 1
ATOM 968 O O . GLN A 1 120 ? -7.349 4.868 5.512 1.00 79.88 120 GLN A O 1
ATOM 973 N N . CYS A 1 121 ? -5.114 4.673 5.438 1.00 85.75 121 CYS A N 1
ATOM 974 C CA . CYS A 1 121 ? -5.099 3.269 5.085 1.00 85.75 121 CYS A CA 1
ATOM 975 C C . CYS A 1 121 ? -3.959 2.539 5.788 1.00 85.75 121 CYS A C 1
ATOM 977 O O . CYS A 1 121 ? -2.936 3.131 6.150 1.00 85.75 121 CYS A O 1
ATOM 979 N N . TRP A 1 122 ? -4.151 1.233 5.940 1.00 88.88 122 TRP A N 1
ATOM 980 C CA . TRP A 1 122 ? -3.131 0.313 6.412 1.00 88.88 122 TRP A CA 1
ATOM 981 C C . TRP A 1 122 ? -2.647 -0.529 5.246 1.00 88.88 122 TRP A C 1
ATOM 983 O O . TRP A 1 122 ? -3.451 -1.167 4.562 1.00 88.88 122 TRP A O 1
ATOM 993 N N . VAL A 1 123 ? -1.340 -0.546 5.015 1.00 90.06 123 VAL A N 1
ATOM 994 C CA . VAL A 1 123 ? -0.746 -1.247 3.880 1.00 90.06 123 VAL A CA 1
ATOM 995 C C . VAL A 1 123 ? 0.380 -2.167 4.323 1.00 90.06 123 VAL A C 1
ATOM 997 O O . VAL A 1 123 ? 1.144 -1.867 5.239 1.00 90.06 123 VAL A O 1
ATOM 1000 N N . LEU A 1 124 ? 0.484 -3.301 3.646 1.00 89.00 124 LEU A N 1
ATOM 1001 C CA . LEU A 1 124 ? 1.425 -4.370 3.936 1.00 89.00 124 LEU A CA 1
ATOM 1002 C C . LEU A 1 124 ? 2.220 -4.708 2.682 1.00 89.00 124 LEU A C 1
ATOM 1004 O O . LEU A 1 124 ? 1.759 -4.525 1.554 1.00 89.00 124 LEU A O 1
ATOM 1008 N N . LEU A 1 125 ? 3.437 -5.194 2.878 1.00 89.69 125 LEU A N 1
ATOM 1009 C CA . LEU A 1 125 ? 4.158 -5.857 1.801 1.00 89.69 125 LEU A CA 1
ATOM 1010 C C . LEU A 1 125 ? 3.697 -7.318 1.667 1.00 89.69 125 LEU A C 1
ATOM 1012 O O . LEU A 1 125 ? 3.237 -7.913 2.642 1.00 89.69 125 LEU A O 1
ATOM 1016 N N . ASP A 1 126 ? 3.811 -7.889 0.469 1.00 88.88 126 ASP A N 1
ATOM 1017 C CA . ASP A 1 126 ? 3.365 -9.268 0.209 1.00 88.88 126 ASP A CA 1
ATOM 1018 C C . ASP A 1 126 ? 4.388 -10.302 0.672 1.00 88.88 126 ASP A C 1
ATOM 1020 O O . ASP A 1 126 ? 4.032 -11.405 1.095 1.00 88.88 126 ASP A O 1
ATOM 1024 N N . ASN A 1 127 ? 5.670 -9.946 0.608 1.00 87.19 127 ASN A N 1
ATOM 1025 C CA . ASN A 1 127 ? 6.728 -10.886 0.905 1.00 87.19 127 ASN A CA 1
ATOM 1026 C C . ASN A 1 127 ? 6.924 -11.086 2.409 1.00 87.19 127 ASN A C 1
ATOM 1028 O O . ASN A 1 127 ? 7.699 -10.391 3.066 1.00 87.19 127 ASN A O 1
ATOM 1032 N N . GLN A 1 128 ? 6.293 -12.127 2.938 1.00 79.81 128 GLN A N 1
ATOM 1033 C CA . GLN A 1 128 ? 6.392 -12.506 4.346 1.00 79.81 128 GLN A CA 1
ATOM 1034 C C . GLN A 1 128 ? 7.825 -12.830 4.806 1.00 79.81 128 GLN A C 1
ATOM 1036 O O . GLN A 1 128 ? 8.096 -12.779 6.005 1.00 79.81 128 GLN A O 1
ATOM 1041 N N . SER A 1 129 ? 8.758 -13.129 3.890 1.00 79.81 129 SER A N 1
ATOM 1042 C CA . SER A 1 129 ? 10.161 -13.383 4.240 1.00 79.81 129 SER A CA 1
ATOM 1043 C C . SER A 1 129 ? 10.951 -12.102 4.531 1.00 79.81 129 SER A C 1
ATOM 1045 O O . SER A 1 129 ? 12.041 -12.169 5.102 1.00 79.81 129 SER A O 1
ATOM 1047 N N . VAL A 1 130 ? 10.443 -10.930 4.131 1.00 76.44 130 VAL A N 1
ATOM 1048 C CA . VAL A 1 130 ? 11.071 -9.643 4.443 1.00 76.44 130 VAL A CA 1
ATOM 1049 C C . VAL A 1 130 ? 10.702 -9.266 5.869 1.00 76.44 130 VAL A C 1
ATOM 1051 O O . VAL A 1 130 ? 9.542 -9.018 6.199 1.00 76.44 130 VAL A O 1
ATOM 1054 N N . THR A 1 131 ? 11.713 -9.211 6.734 1.00 63.41 131 THR A N 1
ATOM 1055 C CA . THR A 1 131 ? 11.496 -8.850 8.136 1.00 63.41 131 THR A CA 1
ATOM 1056 C C . THR A 1 131 ? 10.915 -7.436 8.265 1.00 63.41 131 THR A C 1
ATOM 1058 O O . THR A 1 131 ? 11.357 -6.526 7.552 1.00 63.41 131 THR A O 1
ATOM 1061 N N . PRO A 1 132 ? 9.989 -7.202 9.219 1.00 59.19 132 PRO A N 1
ATOM 1062 C CA . PRO A 1 132 ? 9.357 -5.901 9.420 1.00 59.19 132 PRO A CA 1
ATOM 1063 C C . PRO A 1 132 ? 10.361 -4.750 9.547 1.00 59.19 132 PRO A C 1
ATOM 1065 O O . PRO A 1 132 ? 10.168 -3.704 8.956 1.00 59.19 132 PRO A O 1
ATOM 1068 N N . LYS A 1 133 ? 11.509 -4.961 10.208 1.00 58.50 133 LYS A N 1
ATOM 1069 C CA . LYS A 1 133 ? 12.556 -3.931 10.384 1.00 58.50 133 LYS A CA 1
ATOM 1070 C C . LYS A 1 133 ? 13.112 -3.364 9.070 1.00 58.50 133 LYS A C 1
ATOM 1072 O O . LYS A 1 133 ? 13.633 -2.251 9.060 1.00 58.50 133 LYS A O 1
ATOM 1077 N N . VAL A 1 134 ? 13.026 -4.127 7.982 1.00 61.81 134 VAL A N 1
ATOM 1078 C CA . VAL A 1 134 ? 13.446 -3.717 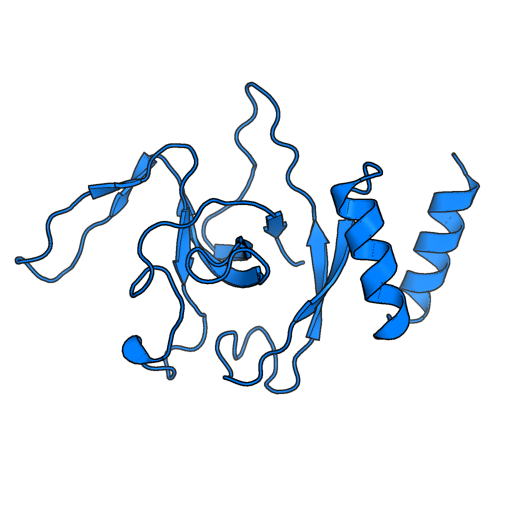6.633 1.00 61.81 134 VAL A CA 1
ATOM 1079 C C . VAL A 1 134 ? 12.236 -3.333 5.773 1.00 61.81 134 VAL A C 1
ATOM 1081 O O . VAL A 1 134 ? 12.369 -2.518 4.860 1.00 61.81 134 VAL A O 1
ATOM 1084 N N . ALA A 1 135 ? 11.061 -3.874 6.104 1.00 64.94 135 ALA A N 1
ATOM 1085 C CA . ALA A 1 135 ? 9.780 -3.596 5.480 1.00 64.94 135 ALA A CA 1
ATOM 1086 C C . ALA A 1 135 ? 9.310 -2.167 5.776 1.00 64.94 135 ALA A C 1
ATOM 1088 O O . ALA A 1 135 ? 8.908 -1.824 6.885 1.00 64.94 135 ALA A O 1
ATOM 1089 N N . TRP A 1 136 ? 9.331 -1.304 4.768 1.00 77.25 136 TRP A N 1
ATOM 1090 C CA . TRP A 1 136 ? 8.714 0.018 4.865 1.00 77.25 136 TRP A CA 1
ATOM 1091 C C . TRP A 1 136 ? 7.217 -0.108 4.566 1.00 77.25 136 TRP A C 1
ATOM 1093 O O . TRP A 1 136 ? 6.765 0.230 3.472 1.00 77.25 136 TRP A O 1
ATOM 1103 N N . ASP A 1 137 ? 6.472 -0.672 5.512 1.00 80.06 137 ASP A N 1
ATOM 1104 C CA . ASP A 1 137 ? 5.013 -0.811 5.489 1.00 80.06 137 ASP A CA 1
ATOM 1105 C C . ASP A 1 137 ? 4.392 -0.271 6.788 1.00 80.06 137 ASP A C 1
ATOM 1107 O O . ASP A 1 137 ? 5.106 0.286 7.629 1.00 80.06 137 ASP A O 1
ATOM 1111 N N . SER A 1 138 ? 3.074 -0.392 6.953 1.00 82.94 138 SER A N 1
ATOM 1112 C CA . SER A 1 138 ? 2.372 0.198 8.096 1.00 82.94 138 SER A CA 1
ATOM 1113 C C . SER A 1 138 ? 2.799 -0.346 9.457 1.00 82.94 138 SER A C 1
ATOM 1115 O O . SER A 1 138 ? 2.693 0.363 10.449 1.00 82.94 138 SER A O 1
ATOM 1117 N N . ARG A 1 139 ? 3.402 -1.538 9.531 1.00 80.44 139 ARG A N 1
ATOM 1118 C CA . ARG A 1 139 ? 3.914 -2.079 10.802 1.00 80.44 139 ARG A CA 1
ATOM 1119 C C . ARG A 1 139 ? 5.113 -1.291 11.338 1.00 80.44 139 ARG A C 1
ATOM 1121 O O . ARG A 1 139 ? 5.440 -1.404 12.512 1.00 80.44 139 ARG A O 1
ATOM 1128 N N . VAL A 1 140 ? 5.796 -0.527 10.479 1.00 80.81 140 VAL A N 1
ATOM 1129 C CA . VAL A 1 140 ? 6.970 0.293 10.839 1.00 80.81 140 VAL A CA 1
ATOM 1130 C C . VAL A 1 140 ? 6.733 1.783 10.634 1.00 80.81 140 VAL A C 1
ATOM 1132 O O . VAL A 1 140 ? 7.334 2.607 11.324 1.00 80.81 140 VAL A O 1
ATOM 1135 N N . LEU A 1 141 ? 5.927 2.136 9.638 1.00 73.44 141 LEU A N 1
ATOM 1136 C CA . LEU A 1 141 ? 5.667 3.516 9.235 1.00 73.44 141 LEU A CA 1
ATOM 1137 C C . LEU A 1 141 ? 4.306 4.030 9.705 1.00 73.44 141 LEU A C 1
ATOM 1139 O O . LEU A 1 141 ? 4.011 5.192 9.446 1.00 73.44 141 LEU A O 1
ATOM 1143 N N . ASP A 1 142 ? 3.540 3.191 10.405 1.00 75.12 142 ASP A N 1
ATOM 1144 C CA . ASP A 1 142 ? 2.203 3.486 10.908 1.00 75.12 142 ASP A CA 1
ATOM 1145 C C . ASP A 1 142 ? 1.216 3.802 9.761 1.00 75.12 142 ASP A C 1
ATOM 1147 O O . ASP A 1 142 ? 1.116 3.053 8.777 1.00 75.12 142 ASP A O 1
ATOM 1151 N N . GLN A 1 143 ? 0.462 4.891 9.863 1.00 71.12 143 GLN A N 1
ATOM 1152 C CA . GLN A 1 143 ? -0.641 5.205 8.961 1.00 71.12 143 GLN A CA 1
ATOM 1153 C C . GLN A 1 143 ? -0.150 5.867 7.664 1.00 71.12 143 GLN A C 1
ATOM 1155 O O . GLN A 1 143 ? 0.702 6.759 7.673 1.00 71.12 143 GLN A O 1
ATOM 1160 N N . PHE A 1 144 ? -0.729 5.471 6.525 1.00 66.88 144 PHE A N 1
ATOM 1161 C CA . PHE A 1 144 ? -0.440 6.080 5.225 1.00 66.88 144 PHE A CA 1
ATOM 1162 C C . PHE A 1 144 ? -1.623 6.889 4.710 1.00 66.88 144 PHE A C 1
ATOM 1164 O O . PHE A 1 144 ? -2.772 6.445 4.761 1.00 66.88 144 PHE A O 1
ATOM 1171 N N . LEU A 1 145 ? -1.315 8.038 4.105 1.00 60.47 145 LEU A N 1
ATOM 1172 C CA . LEU A 1 145 ? -2.263 8.750 3.260 1.00 60.47 145 LEU A CA 1
ATOM 1173 C C . LEU A 1 145 ? -2.385 8.017 1.919 1.00 60.47 145 LEU A C 1
ATOM 1175 O O . LEU A 1 145 ? -1.390 7.819 1.208 1.00 60.47 145 LEU A O 1
ATOM 1179 N N . LEU A 1 146 ? -3.608 7.643 1.552 1.00 59.47 146 LEU A N 1
ATOM 1180 C CA . LEU A 1 146 ? -3.884 7.021 0.262 1.00 59.47 146 LEU A CA 1
ATOM 1181 C C . LEU A 1 146 ? -3.867 8.096 -0.836 1.00 59.47 146 LEU A C 1
ATOM 1183 O O . LEU A 1 146 ? -4.808 8.874 -0.972 1.00 59.47 146 LEU A O 1
ATOM 1187 N N . VAL A 1 147 ? -2.788 8.155 -1.622 1.00 57.31 147 VAL A N 1
ATOM 1188 C CA . VAL A 1 147 ? -2.621 9.198 -2.654 1.00 57.31 147 VAL A CA 1
ATOM 1189 C C . VAL A 1 147 ? -2.945 8.690 -4.068 1.00 57.31 147 VAL A C 1
ATOM 1191 O O . VAL A 1 147 ? -3.429 9.478 -4.881 1.00 57.31 147 VAL A O 1
ATOM 1194 N N . VAL A 1 148 ? -2.723 7.405 -4.399 1.00 57.81 148 VAL A N 1
ATOM 1195 C CA . VAL A 1 148 ? -2.929 6.863 -5.764 1.00 57.81 148 VAL A CA 1
ATOM 1196 C C . VAL A 1 148 ? -3.349 5.369 -5.755 1.00 57.81 148 VAL A C 1
ATOM 1198 O O . VAL A 1 148 ? -3.017 4.636 -4.829 1.00 57.81 148 VAL A O 1
ATOM 1201 N N . SER A 1 149 ? -4.134 4.916 -6.752 1.00 64.62 149 SER A N 1
ATOM 1202 C CA . SER A 1 149 ? -4.878 3.634 -6.748 1.00 64.62 149 SER A CA 1
ATOM 1203 C C . SER A 1 149 ? -4.156 2.399 -7.256 1.00 64.62 149 SER A C 1
ATOM 1205 O O . SER A 1 149 ? -3.113 2.495 -7.889 1.00 64.62 149 SER A O 1
ATOM 1207 N N . VAL A 1 150 ? -4.842 1.274 -7.007 1.00 55.75 150 VAL A N 1
ATOM 1208 C CA . VAL A 1 150 ? -4.873 -0.019 -7.707 1.00 55.75 150 VAL A CA 1
ATOM 1209 C C . VAL A 1 150 ? -3.977 -0.094 -8.940 1.00 55.75 150 VAL A C 1
ATOM 1211 O O . VAL A 1 150 ? -4.224 0.570 -9.955 1.00 55.75 150 VAL A O 1
ATOM 1214 N N . ALA A 1 151 ? -2.949 -0.919 -8.801 1.00 56.06 151 ALA A N 1
ATOM 1215 C CA . ALA A 1 151 ? -2.241 -1.558 -9.886 1.00 56.06 151 ALA A CA 1
ATOM 1216 C C . ALA A 1 151 ? -3.061 -2.772 -10.342 1.00 56.06 151 ALA A C 1
ATOM 1218 O O . ALA A 1 151 ? -3.298 -3.675 -9.537 1.00 56.06 151 ALA A O 1
ATOM 1219 N N . GLU A 1 152 ? -3.525 -2.751 -11.591 1.00 47.50 152 GLU A N 1
ATOM 1220 C CA . GLU A 1 152 ? -4.064 -3.938 -12.278 1.00 47.50 152 GLU A CA 1
ATOM 1221 C C . GLU A 1 152 ? -2.933 -4.751 -12.918 1.00 47.50 152 GLU A C 1
ATOM 1223 O O . GLU A 1 152 ? -1.958 -4.125 -13.410 1.00 47.50 152 GLU A O 1
#

pLDDT: mean 71.27, std 15.94, range [28.67, 90.31]

Radius of gyration: 16.87 Å; Cα contacts (8 Å, |Δi|>4): 269; chains: 1; bounding box: 35×31×57 Å

InterPro domains:
  IPR036286 LexA/Signal peptidase-like superfamily [SSF51306] (47-139)
  IPR053307 Mitochondrial ATP-independent inner membrane protease [PTHR47040] (2-141)

Secondary structure (DSSP, 8-state):
-HHHHHHHHHHHTT----GGGHHHHHHHHHHS--SEEEEEE--TT-TTTTTS-TT-EEEEEEPP--BTTB-----TT-EEEEEPSS-TT-EEEEEEEEETTPEE--SSTTSPPEE--TTEEEEE-S-TTS-TTT--SHHHH--EE--B--B-

Mean predicted aligned error: 11.4 Å

Nearest PDB structures (foldseek):
  1t7d-assembly2_A  TM=6.835E-01  e=2.873E-03  Escherichia coli
  1kn9-assembly2_B  TM=7.170E-01  e=8.980E-03  Escherichia coli K-12
  1b12-assembly3_C  TM=7.347E-01  e=1.065E-02  Escherichia coli BL21(DE3)
  3iiq-assembly1_B  TM=7.158E-01  e=1.417E-02  Escherichia coli K-12
  1kn9-assembly3_C  TM=7.041E-01  e=1.065E-02  Escherichia coli K-12

Organism: NCBI:txid1504633

Sequence (152 aa):
MRYSAVVSFKRYYDGEIRYREIAPCFHDFFSQGKLTAAYWCHNVRHEMAPTIHSDGAAILVRKLLHYPNNPTRVFVGDVVLVRNPKTPSHYLVRRLGAIGGCEMVSTDEKDEPFVLAHDQCWVLLDNQSVTPKVAWDSRVLDQFLLVVSVAE

Foldseek 3Di:
DPPVVVVVVVVVVVPDDDPVNQVVQVVCVVPPPDQKGWDWAQQCVVQQPPVADNRTDTWIWGFFDPDVPDQGPDDQQFFAWFQQPVHRVDTDTFGFHFAAQDWDDDPDPPDDIDGHHRQKTFTGGPDPVDDVVRGSGCVPRPITGRGTGGTD